Protein AF-A0A1V6K8A2-F1 (afdb_monomer_lite)

Radius of gyration: 26.39 Å; chains: 1; bounding box: 68×17×72 Å

Foldseek 3Di:
DPPLVVVLVVLQVLLVVLQVQLLVLLVVLQVVLVVVLVPDDDPVNVVSNVVSNVRSNVSNVRSNVVSVVSVVVSVVSVVVVVVVVVVVVVVVVVVVVVVVVVVVD

Secondary structure (DSSP, 8-state):
-HHHHHHHHHHHHHHHHHHHHHHHHHHHHHHHHHHTTTT--THHHHHHHHHHHHHHHHHHHHHHHHHHHHHHHHHHHHHHHHHHHHHHHHHHHHHHHHHHHHHH-

pLDDT: mean 86.89, std 9.4, range [51.38, 96.0]

Structure (mmCIF, N/CA/C/O backbone):
data_AF-A0A1V6K8A2-F1
#
_entry.id   AF-A0A1V6K8A2-F1
#
loop_
_atom_site.group_PDB
_atom_site.id
_atom_site.type_symbol
_atom_site.label_atom_id
_atom_site.label_alt_id
_atom_site.label_comp_id
_atom_site.label_asym_id
_atom_site.label_entity_id
_atom_site.label_seq_id
_atom_site.pdbx_PDB_ins_code
_atom_site.Cartn_x
_atom_site.Cartn_y
_atom_site.Cartn_z
_atom_site.occupancy
_atom_site.B_iso_or_equiv
_atom_site.auth_seq_id
_atom_site.auth_comp_id
_atom_site.auth_asym_id
_atom_site.auth_atom_id
_atom_site.pdbx_PDB_model_num
ATOM 1 N N . MET A 1 1 ? 13.322 8.081 -23.073 1.00 52.50 1 MET A N 1
ATOM 2 C CA . MET A 1 1 ? 13.264 8.390 -21.628 1.00 52.50 1 MET A CA 1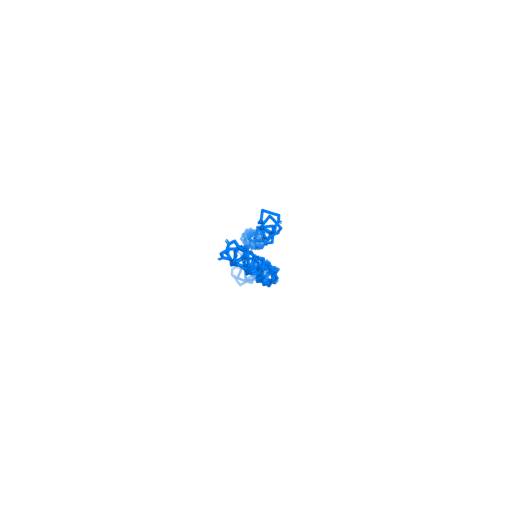
ATOM 3 C C . MET A 1 1 ? 11.847 8.769 -21.174 1.00 52.50 1 MET A C 1
ATOM 5 O O . MET A 1 1 ? 11.183 7.933 -20.583 1.00 52.50 1 MET A O 1
ATOM 9 N N . TYR A 1 2 ? 11.317 9.944 -21.551 1.00 53.78 2 TYR A N 1
ATOM 10 C CA . TYR A 1 2 ? 10.135 10.565 -20.912 1.00 53.78 2 TYR A CA 1
ATOM 11 C C . TYR A 1 2 ? 8.819 9.752 -20.920 1.00 53.78 2 TYR A C 1
ATOM 13 O O . TYR A 1 2 ? 8.049 9.805 -19.965 1.00 53.78 2 TYR A O 1
ATOM 21 N N . LYS A 1 3 ? 8.539 8.967 -21.973 1.00 55.88 3 LYS A N 1
ATOM 22 C CA . LYS A 1 3 ? 7.273 8.209 -22.069 1.00 55.88 3 LYS A CA 1
ATOM 23 C C . LYS A 1 3 ? 7.225 6.9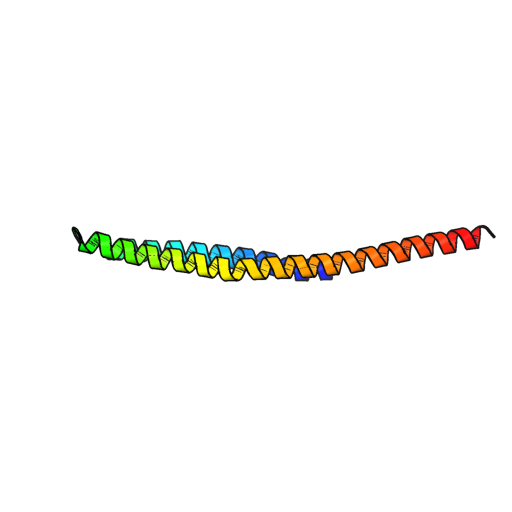52 -21.189 1.00 55.88 3 LYS A C 1
ATOM 25 O O . LYS A 1 3 ? 6.137 6.570 -20.771 1.00 55.88 3 LYS A O 1
ATOM 30 N N . LEU A 1 4 ? 8.370 6.322 -20.909 1.00 59.56 4 LEU A N 1
ATOM 31 C CA . LEU A 1 4 ? 8.425 5.134 -20.045 1.00 59.56 4 LEU A CA 1
ATOM 32 C C . LEU A 1 4 ? 8.267 5.536 -18.573 1.00 59.56 4 LEU A C 1
ATOM 34 O O . LEU A 1 4 ? 7.470 4.925 -17.865 1.00 59.56 4 LEU A O 1
ATOM 38 N N . ASP A 1 5 ? 8.920 6.625 -18.158 1.00 63.47 5 ASP A N 1
ATOM 39 C CA . ASP A 1 5 ? 8.775 7.179 -16.805 1.00 63.47 5 ASP A CA 1
ATOM 40 C C . ASP A 1 5 ? 7.351 7.652 -16.513 1.00 63.47 5 ASP A C 1
ATOM 42 O O . ASP A 1 5 ? 6.828 7.408 -15.428 1.00 63.47 5 ASP A O 1
ATOM 46 N N . SER A 1 6 ? 6.682 8.269 -17.493 1.00 64.44 6 SER A N 1
ATOM 47 C CA . SER A 1 6 ? 5.313 8.756 -17.308 1.00 64.44 6 SER A CA 1
ATOM 48 C C . SER A 1 6 ? 4.317 7.620 -17.037 1.00 64.44 6 SER A C 1
ATOM 50 O O . SER A 1 6 ? 3.453 7.764 -16.176 1.00 64.44 6 SER A O 1
ATOM 52 N N . GLY A 1 7 ? 4.458 6.463 -17.698 1.00 72.12 7 GLY A N 1
ATOM 53 C CA . GLY A 1 7 ? 3.609 5.293 -17.439 1.00 72.12 7 GLY A CA 1
ATOM 54 C C . GLY A 1 7 ? 3.877 4.650 -16.075 1.00 72.12 7 GLY A C 1
ATOM 55 O O . GLY A 1 7 ? 2.941 4.311 -15.356 1.00 72.12 7 GLY A O 1
ATOM 56 N N . LEU A 1 8 ? 5.151 4.530 -15.689 1.00 78.00 8 LEU A N 1
ATOM 57 C CA . LEU A 1 8 ? 5.584 3.981 -14.396 1.00 78.00 8 LEU A CA 1
ATOM 58 C C . LEU A 1 8 ? 5.211 4.880 -13.203 1.00 78.00 8 LEU A C 1
ATOM 60 O O . LEU A 1 8 ? 4.965 4.371 -12.107 1.00 78.00 8 LEU A O 1
ATOM 64 N N . PHE A 1 9 ? 5.114 6.193 -13.418 1.00 81.69 9 PHE A N 1
ATOM 65 C CA . PHE A 1 9 ? 4.653 7.166 -12.426 1.00 81.69 9 PHE A CA 1
ATOM 66 C C . PHE A 1 9 ? 3.190 6.942 -12.008 1.00 81.69 9 PHE A C 1
ATOM 68 O O . PHE A 1 9 ? 2.855 7.040 -10.825 1.00 81.69 9 PHE A O 1
ATOM 75 N N . TRP A 1 10 ? 2.314 6.570 -12.946 1.00 83.38 10 TRP A N 1
ATOM 76 C CA . TRP A 1 10 ? 0.908 6.290 -12.635 1.00 83.38 10 TRP A CA 1
ATOM 77 C C . TRP A 1 10 ? 0.730 5.079 -11.715 1.00 83.38 10 TRP A C 1
ATOM 79 O O . TRP A 1 10 ? -0.115 5.106 -10.827 1.00 83.38 10 TRP A O 1
ATOM 89 N N . PHE A 1 11 ? 1.558 4.041 -11.854 1.00 86.12 11 PHE A N 1
ATOM 90 C CA . PHE A 1 11 ? 1.517 2.902 -10.929 1.00 86.12 11 PHE A CA 1
ATOM 91 C C . PHE A 1 11 ? 1.907 3.299 -9.503 1.00 86.12 11 PHE A C 1
ATOM 93 O O . PHE A 1 11 ? 1.323 2.798 -8.546 1.00 86.12 11 PHE A O 1
ATOM 100 N N . ASP A 1 12 ? 2.868 4.212 -9.357 1.00 86.75 12 ASP A N 1
ATOM 101 C CA . ASP A 1 12 ? 3.322 4.683 -8.048 1.00 86.75 12 ASP A CA 1
ATOM 102 C C . ASP A 1 12 ? 2.258 5.513 -7.336 1.00 86.75 12 ASP A C 1
ATOM 104 O O . ASP A 1 12 ? 1.924 5.278 -6.176 1.00 86.75 12 ASP A O 1
ATOM 108 N N . THR A 1 13 ? 1.688 6.466 -8.071 1.00 90.25 13 THR A N 1
ATOM 109 C CA . THR A 1 13 ? 0.633 7.338 -7.557 1.00 90.25 13 THR A CA 1
ATOM 110 C C . THR A 1 13 ? -0.610 6.535 -7.193 1.00 90.25 13 THR A C 1
ATOM 112 O O . THR A 1 13 ? -1.150 6.722 -6.107 1.00 90.25 13 THR A O 1
ATOM 115 N N . LEU A 1 14 ? -1.025 5.576 -8.027 1.00 90.56 14 LEU A N 1
ATOM 116 C CA . LEU A 1 14 ? -2.162 4.706 -7.723 1.00 90.56 14 LEU A CA 1
ATOM 117 C C . LEU A 1 14 ? -1.915 3.815 -6.497 1.00 90.56 14 LEU A C 1
ATOM 119 O O . LEU A 1 14 ? -2.827 3.646 -5.690 1.00 90.56 14 LEU A O 1
ATOM 123 N N . ALA A 1 15 ? -0.701 3.285 -6.310 1.00 91.62 15 ALA A N 1
ATOM 124 C CA . ALA A 1 15 ? -0.368 2.473 -5.136 1.00 91.62 15 ALA A CA 1
ATOM 125 C C . ALA A 1 15 ? -0.437 3.297 -3.837 1.00 91.62 15 ALA A C 1
ATOM 127 O O . ALA A 1 15 ? -0.980 2.845 -2.823 1.00 91.62 15 ALA A O 1
ATOM 128 N N . GLN A 1 16 ? 0.067 4.534 -3.879 1.00 93.88 16 GLN A N 1
ATOM 129 C CA . GLN A 1 16 ? -0.003 5.465 -2.753 1.00 93.88 16 GLN A CA 1
ATOM 130 C C . GLN A 1 16 ? -1.447 5.876 -2.456 1.00 93.88 16 GLN A C 1
ATOM 132 O O . GLN A 1 16 ? -1.888 5.785 -1.311 1.00 93.88 16 GLN A O 1
ATOM 137 N N . VAL A 1 17 ? -2.218 6.239 -3.484 1.00 94.62 17 VAL A N 1
ATOM 138 C CA . VAL A 1 17 ? -3.636 6.596 -3.343 1.00 94.62 17 VAL A CA 1
ATOM 139 C C . VAL A 1 17 ? -4.440 5.431 -2.764 1.00 94.62 17 VAL A C 1
ATOM 141 O O . VAL A 1 17 ? -5.221 5.645 -1.841 1.00 94.62 17 VAL A O 1
ATOM 144 N N . ALA A 1 18 ? -4.221 4.196 -3.225 1.00 93.44 18 ALA A N 1
ATOM 145 C CA . ALA A 1 18 ? -4.878 3.009 -2.672 1.00 93.44 18 ALA A CA 1
ATOM 146 C C . ALA A 1 18 ? -4.579 2.817 -1.174 1.00 93.44 18 ALA A C 1
ATOM 148 O O . ALA A 1 18 ? -5.477 2.511 -0.386 1.00 93.44 18 ALA A O 1
ATOM 149 N N . THR A 1 19 ? -3.334 3.067 -0.760 1.00 94.69 19 THR A N 1
ATOM 150 C CA . THR A 1 19 ? -2.936 3.021 0.655 1.00 94.69 19 THR A CA 1
ATOM 151 C C . THR A 1 19 ? -3.644 4.107 1.465 1.00 94.69 19 THR A C 1
ATOM 153 O O . THR A 1 19 ? -4.211 3.825 2.521 1.00 94.69 19 THR A O 1
ATOM 156 N N . TYR A 1 20 ? -3.677 5.341 0.958 1.00 96.00 20 TYR A N 1
ATOM 157 C CA . TYR A 1 20 ? -4.355 6.456 1.621 1.00 96.00 20 TYR A CA 1
ATOM 158 C C . TYR A 1 20 ? -5.867 6.249 1.721 1.00 96.00 20 TYR A C 1
ATOM 160 O O . TYR A 1 20 ? -6.452 6.556 2.757 1.00 96.00 20 TYR A O 1
ATOM 168 N N . LEU A 1 21 ? -6.496 5.656 0.704 1.00 94.25 21 LEU A N 1
ATOM 169 C CA . LEU A 1 21 ? -7.905 5.263 0.756 1.00 94.25 21 LEU A CA 1
ATOM 170 C C . LEU A 1 21 ? -8.159 4.196 1.831 1.00 94.25 21 LEU A C 1
ATOM 172 O O . LEU A 1 21 ? -9.145 4.289 2.562 1.00 94.25 21 LEU A O 1
ATOM 176 N N . GLY A 1 22 ? -7.256 3.222 1.983 1.00 93.69 22 GLY A N 1
ATOM 177 C CA . GLY A 1 22 ? -7.335 2.213 3.042 1.00 93.69 22 GLY A CA 1
ATOM 178 C C . GLY A 1 22 ? -7.264 2.808 4.452 1.00 93.69 22 GLY A C 1
ATOM 179 O O . GLY A 1 22 ? -8.030 2.392 5.323 1.00 93.69 22 GLY A O 1
ATOM 180 N N . LEU A 1 23 ? -6.386 3.799 4.657 1.00 95.31 23 LEU A N 1
ATOM 181 C CA . LEU A 1 23 ? -6.263 4.555 5.911 1.00 95.31 23 LEU A CA 1
ATOM 182 C C . LEU A 1 23 ? -7.488 5.440 6.180 1.00 95.31 23 LEU A C 1
ATOM 184 O O . LEU A 1 23 ? -7.971 5.517 7.310 1.00 95.31 23 LEU A O 1
ATOM 188 N N . LEU A 1 24 ? -8.023 6.087 5.142 1.00 95.06 24 LEU A N 1
ATOM 189 C CA . LEU A 1 24 ? -9.241 6.890 5.245 1.00 95.06 24 LEU A CA 1
ATOM 190 C C . LEU A 1 24 ? -10.441 6.025 5.655 1.00 95.06 24 LEU A C 1
ATOM 192 O O . LEU A 1 24 ? -11.235 6.439 6.501 1.00 95.06 24 LEU A O 1
ATOM 196 N N . GLY A 1 25 ? -10.536 4.802 5.125 1.00 93.00 25 GLY A N 1
ATOM 197 C CA . GLY A 1 25 ? -11.540 3.821 5.538 1.00 93.00 25 GLY A CA 1
ATOM 198 C C . GLY A 1 25 ? -11.462 3.479 7.029 1.00 93.00 25 GLY A C 1
ATOM 199 O O . GLY A 1 25 ? -12.497 3.376 7.688 1.00 93.00 25 GLY A O 1
ATOM 200 N N . THR A 1 26 ? -10.254 3.397 7.594 1.00 95.50 26 THR A N 1
ATOM 201 C CA . THR A 1 26 ? -10.045 3.146 9.028 1.00 95.50 26 THR A CA 1
ATOM 202 C C . THR A 1 26 ? -10.599 4.286 9.869 1.00 95.50 26 THR A C 1
ATOM 204 O O . THR A 1 26 ? -11.269 4.046 10.870 1.00 95.50 26 THR A O 1
ATOM 207 N N . ILE A 1 27 ? -10.355 5.531 9.446 1.00 94.94 27 ILE A N 1
ATOM 208 C CA . ILE A 1 27 ? -10.854 6.731 10.129 1.00 94.94 27 ILE A CA 1
ATOM 209 C C . ILE A 1 27 ? -12.385 6.728 10.133 1.00 94.94 27 ILE A C 1
ATOM 211 O O . ILE A 1 27 ? -12.999 6.910 11.183 1.00 94.94 27 ILE A O 1
ATOM 215 N N . TRP A 1 28 ? -13.006 6.448 8.986 1.00 92.38 28 TRP A N 1
ATOM 216 C CA . TRP A 1 28 ? -14.463 6.345 8.874 1.00 92.38 28 TRP A CA 1
ATOM 217 C C . TRP A 1 28 ? -15.047 5.210 9.723 1.00 92.38 28 TRP A C 1
ATOM 219 O O . TRP A 1 28 ? -16.050 5.406 10.411 1.00 92.38 28 TRP A O 1
ATOM 229 N N . GLY A 1 29 ? -14.414 4.035 9.720 1.00 91.81 29 GLY A N 1
ATOM 230 C CA . GLY A 1 29 ? -14.845 2.890 10.522 1.00 91.81 29 GLY A CA 1
ATOM 231 C C . GLY A 1 29 ? -14.765 3.160 12.024 1.00 91.81 29 GLY A C 1
ATOM 232 O O . GLY A 1 29 ? -15.701 2.842 12.757 1.00 91.81 29 GLY A O 1
ATOM 233 N N . LEU A 1 30 ? -13.686 3.802 12.479 1.00 93.69 30 LEU A N 1
ATOM 234 C CA . LEU A 1 30 ? -13.526 4.195 13.879 1.00 93.69 30 LEU A CA 1
ATOM 235 C C . LEU A 1 30 ? -14.526 5.284 14.281 1.00 93.69 30 LEU A C 1
ATOM 237 O O . LEU A 1 30 ? -15.123 5.177 15.348 1.00 93.69 30 LEU A O 1
ATOM 241 N N . LEU A 1 31 ? -14.779 6.282 13.429 1.00 92.06 31 LEU A N 1
ATOM 242 C CA . LEU A 1 31 ? -15.806 7.301 13.684 1.00 92.06 31 LEU A CA 1
ATOM 243 C C . LEU A 1 31 ? -17.188 6.672 13.899 1.00 92.06 31 LEU A C 1
ATOM 245 O O . LEU A 1 31 ? -17.862 6.986 14.880 1.00 92.06 31 LEU A O 1
ATOM 249 N N . GLY A 1 32 ? -17.586 5.741 13.026 1.00 89.06 32 GLY A N 1
ATOM 250 C CA . GLY A 1 32 ? -18.839 5.000 13.177 1.00 89.06 32 GLY A CA 1
ATOM 251 C C . GLY A 1 32 ? -18.867 4.127 14.436 1.00 89.06 32 GLY A C 1
ATOM 252 O O . GLY A 1 32 ? -19.887 4.072 15.123 1.00 89.06 32 GLY A O 1
ATOM 253 N N . ALA A 1 33 ? -17.740 3.492 14.774 1.00 90.06 33 ALA A N 1
ATOM 254 C CA . ALA A 1 33 ? -17.606 2.690 15.986 1.00 90.06 33 ALA A CA 1
ATOM 255 C C . ALA A 1 33 ? -17.837 3.528 17.248 1.00 90.06 33 ALA A C 1
ATOM 257 O O . ALA A 1 33 ? -18.620 3.122 18.098 1.00 90.06 33 ALA A O 1
ATOM 258 N N . PHE A 1 34 ? -17.210 4.705 17.348 1.00 88.75 34 PHE A N 1
ATOM 259 C CA . PHE A 1 34 ? -17.367 5.602 18.494 1.00 88.75 34 PHE A CA 1
ATOM 260 C C . PHE A 1 34 ? -18.760 6.233 18.570 1.00 88.75 34 PHE A C 1
ATOM 262 O O . PHE A 1 34 ? -19.305 6.353 19.666 1.00 88.75 34 PHE A O 1
ATOM 269 N N . ALA A 1 35 ? -19.371 6.577 17.431 1.00 87.44 35 ALA A N 1
ATOM 270 C CA . ALA A 1 35 ? -20.741 7.091 17.395 1.00 87.44 35 ALA A CA 1
ATOM 271 C C . ALA A 1 35 ? -21.761 6.069 17.932 1.00 87.44 35 ALA A C 1
ATOM 273 O O . ALA A 1 35 ? -22.687 6.440 18.651 1.00 87.44 35 ALA A O 1
ATOM 274 N N . GLY A 1 36 ? -21.561 4.778 17.645 1.00 81.69 36 GLY A N 1
ATOM 275 C CA . GLY A 1 36 ? -22.417 3.689 18.128 1.00 81.69 36 GLY A CA 1
ATOM 276 C C . GLY A 1 36 ? -22.302 3.387 19.626 1.00 81.69 36 GLY A C 1
ATOM 277 O O . GLY A 1 36 ? -23.109 2.625 20.150 1.00 81.69 36 GLY A O 1
ATOM 278 N N . LEU A 1 37 ? -21.327 3.974 20.331 1.00 85.38 37 LEU A N 1
ATOM 279 C CA . LEU A 1 37 ? -21.184 3.814 21.783 1.00 85.38 37 LEU A CA 1
ATOM 280 C C . LEU A 1 37 ? -22.083 4.763 22.577 1.00 85.38 37 LEU A C 1
ATOM 282 O O . LEU A 1 37 ? -22.240 4.571 23.783 1.00 85.38 37 LEU A O 1
ATOM 286 N N . ALA A 1 38 ? -22.659 5.785 21.936 1.00 79.25 38 ALA A N 1
ATOM 287 C CA . ALA A 1 38 ? -23.526 6.746 22.602 1.00 79.25 38 ALA A CA 1
ATOM 288 C C . ALA A 1 38 ? -24.778 6.037 23.155 1.00 79.25 38 ALA A C 1
ATOM 290 O O . ALA A 1 38 ? -25.686 5.678 22.410 1.00 79.25 38 ALA A O 1
ATOM 291 N N . GLY A 1 39 ? -24.811 5.819 24.473 1.00 75.81 39 GLY A N 1
ATOM 292 C CA . GLY A 1 39 ? -25.935 5.196 25.184 1.00 75.81 39 GLY A CA 1
ATOM 293 C C . GLY A 1 39 ? -25.752 3.722 25.567 1.00 75.81 39 GLY A C 1
ATOM 294 O O . GLY A 1 39 ? -26.622 3.176 26.241 1.00 75.81 39 GLY A O 1
ATOM 295 N N . LEU A 1 40 ? -24.636 3.079 25.202 1.00 81.31 40 LEU A N 1
ATOM 296 C CA . LEU A 1 40 ? -24.299 1.720 25.649 1.00 81.31 40 LEU A CA 1
ATOM 297 C C . LEU A 1 40 ? -23.374 1.765 26.872 1.00 81.31 40 LEU A C 1
ATOM 299 O O . LEU A 1 40 ? -22.471 2.595 26.935 1.00 81.31 40 LEU A O 1
ATOM 303 N N . THR A 1 41 ? -23.560 0.845 27.823 1.00 83.44 41 THR A N 1
ATOM 304 C CA . THR A 1 41 ? -22.708 0.724 29.018 1.00 83.44 41 THR A CA 1
ATOM 305 C C . THR A 1 41 ? -22.286 -0.726 29.267 1.00 83.44 41 THR A C 1
ATOM 307 O O . THR A 1 41 ? -22.962 -1.680 28.872 1.00 83.44 41 THR A O 1
ATOM 310 N N . GLY A 1 42 ? -21.130 -0.906 29.910 1.00 84.31 42 GLY A N 1
ATOM 311 C CA . GLY A 1 42 ? -20.623 -2.222 30.306 1.00 84.31 42 GLY A CA 1
ATOM 312 C C . GLY A 1 42 ? -20.222 -3.111 29.122 1.00 84.31 42 GLY A C 1
ATOM 313 O O . GLY A 1 42 ? -19.614 -2.652 28.156 1.00 84.31 42 GLY A O 1
ATOM 314 N N . ALA A 1 43 ? -20.553 -4.404 29.193 1.00 86.81 43 ALA A N 1
ATOM 315 C CA . ALA A 1 43 ? -20.106 -5.405 28.218 1.00 86.81 43 ALA A CA 1
ATOM 316 C C . ALA A 1 43 ? -20.567 -5.114 26.775 1.00 86.81 43 ALA A C 1
ATOM 318 O O . ALA A 1 43 ? -19.810 -5.334 25.832 1.00 86.81 43 ALA A O 1
ATOM 319 N N . ALA A 1 44 ? -21.770 -4.555 26.597 1.00 83.38 44 ALA A N 1
ATOM 320 C CA . ALA A 1 44 ? -22.309 -4.225 25.276 1.00 83.38 44 ALA A CA 1
ATOM 321 C C . ALA A 1 44 ? -21.494 -3.131 24.561 1.00 83.38 44 ALA A C 1
ATOM 323 O O . ALA A 1 44 ? -21.269 -3.212 23.354 1.00 83.38 44 ALA A O 1
ATOM 324 N N . GLN A 1 45 ? -20.995 -2.142 25.312 1.00 87.75 45 GLN A N 1
ATOM 325 C CA . GLN A 1 45 ? -20.131 -1.081 24.788 1.00 87.75 45 GLN A CA 1
ATOM 326 C C . GLN A 1 45 ? -18.792 -1.650 24.296 1.00 87.75 45 GLN A C 1
ATOM 328 O O . GLN A 1 45 ? -18.307 -1.289 23.223 1.00 87.75 45 GLN A O 1
ATOM 333 N N . GLN A 1 46 ? -18.209 -2.581 25.055 1.00 88.12 46 GLN A N 1
ATOM 334 C CA . GLN A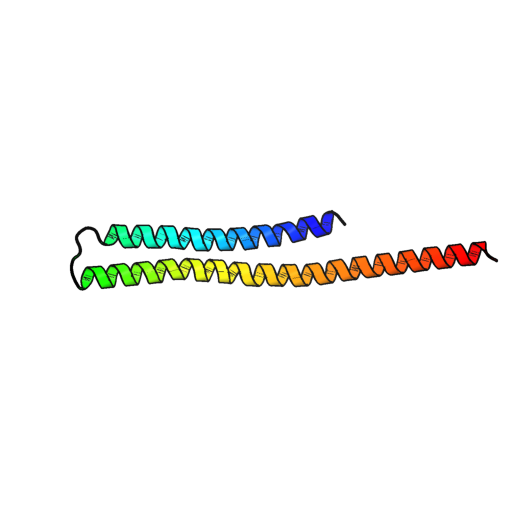 1 46 ? -16.941 -3.212 24.699 1.00 88.12 46 GLN A CA 1
ATOM 335 C C . GLN A 1 46 ? -17.060 -4.093 23.449 1.00 88.12 46 GLN A C 1
ATOM 337 O O . GLN A 1 46 ? -16.188 -4.040 22.577 1.00 88.12 46 GLN A O 1
ATOM 342 N N . THR A 1 47 ? -18.144 -4.865 23.319 1.00 89.88 47 THR A N 1
ATOM 343 C CA . THR A 1 47 ? -18.410 -5.661 22.113 1.00 89.88 47 THR A CA 1
ATOM 344 C C . THR A 1 47 ? -18.596 -4.768 20.885 1.00 89.88 47 THR A C 1
ATOM 346 O O . THR A 1 47 ? -17.936 -4.995 19.871 1.00 89.88 47 THR A O 1
ATOM 349 N N . ALA A 1 48 ? -19.409 -3.710 20.989 1.00 88.94 48 ALA A N 1
ATOM 350 C CA . ALA A 1 48 ? -19.655 -2.783 19.882 1.00 88.94 48 ALA A CA 1
ATOM 351 C C . ALA A 1 48 ? -18.370 -2.086 19.399 1.00 88.94 48 ALA A C 1
ATOM 353 O O . ALA A 1 48 ? -18.105 -2.029 18.195 1.00 88.94 48 ALA A O 1
ATOM 354 N N . LEU A 1 49 ? -17.531 -1.619 20.331 1.00 90.62 49 LEU A N 1
ATOM 355 C CA . LEU A 1 49 ? -16.237 -1.017 20.003 1.00 90.62 49 LEU A CA 1
ATOM 356 C C . LEU A 1 49 ? -15.316 -2.021 19.299 1.00 90.62 49 LEU A C 1
ATOM 358 O O . LEU A 1 49 ? -14.709 -1.701 18.276 1.00 90.62 49 LEU A O 1
ATOM 362 N N . THR A 1 50 ? -15.229 -3.244 19.826 1.00 91.44 50 THR A N 1
ATOM 363 C CA . THR A 1 50 ? -14.366 -4.295 19.272 1.00 91.44 50 THR A CA 1
ATOM 364 C C . THR A 1 50 ? -14.759 -4.640 17.836 1.00 91.44 50 THR A C 1
ATOM 366 O O . THR A 1 50 ? -13.893 -4.768 16.969 1.00 91.44 50 THR A O 1
ATOM 369 N N . ASP A 1 51 ? -16.056 -4.744 17.551 1.00 90.62 51 ASP A N 1
ATOM 370 C CA . ASP A 1 51 ? -16.543 -5.040 16.203 1.00 90.62 51 ASP A CA 1
ATOM 371 C C . ASP A 1 51 ? -16.329 -3.874 15.230 1.00 90.62 51 ASP A C 1
ATOM 373 O O . ASP A 1 51 ? -15.988 -4.093 14.064 1.00 90.62 51 ASP A O 1
ATOM 377 N N . GLY A 1 52 ? -16.451 -2.634 15.706 1.00 91.00 52 GLY A N 1
ATOM 378 C CA . GLY A 1 52 ? -16.118 -1.443 14.928 1.00 91.00 52 GLY A CA 1
ATOM 379 C C . GLY A 1 52 ? -14.634 -1.371 14.551 1.00 91.00 52 GLY A C 1
ATOM 380 O O . GLY A 1 52 ? -14.301 -1.148 13.386 1.00 91.00 52 GLY A O 1
ATOM 381 N N . ILE A 1 53 ? -13.737 -1.653 15.502 1.00 93.00 53 ILE A N 1
ATOM 382 C CA . ILE A 1 53 ? -12.286 -1.693 15.263 1.00 93.00 53 ILE A CA 1
ATOM 383 C C . ILE A 1 53 ? -11.927 -2.790 14.257 1.00 93.00 53 ILE A C 1
ATOM 385 O O . ILE A 1 53 ? -11.158 -2.541 13.328 1.00 93.00 53 ILE A O 1
ATOM 389 N N . LYS A 1 54 ? -12.509 -3.991 14.389 1.00 93.44 54 LYS A N 1
ATOM 390 C CA . LYS A 1 54 ? -12.292 -5.089 13.431 1.00 93.44 54 LYS A CA 1
ATOM 391 C C . LYS A 1 54 ? -12.634 -4.668 12.002 1.00 93.44 54 LYS A C 1
ATOM 393 O O . LYS A 1 54 ? -11.849 -4.917 11.088 1.00 93.44 54 LYS A O 1
ATOM 398 N N . LYS A 1 55 ? -13.780 -4.005 11.807 1.00 91.81 55 LYS A N 1
ATOM 399 C CA . LYS A 1 55 ? -14.193 -3.497 10.488 1.00 91.81 55 LYS A CA 1
ATOM 400 C C . LYS A 1 55 ? -13.240 -2.419 9.972 1.00 91.81 55 LYS A C 1
ATOM 402 O O . LYS A 1 55 ? -12.856 -2.474 8.808 1.00 91.81 55 LYS A O 1
ATOM 407 N N . ALA A 1 56 ? -12.822 -1.490 10.832 1.00 94.31 56 ALA A N 1
ATOM 408 C CA . ALA A 1 56 ? -11.898 -0.418 10.471 1.00 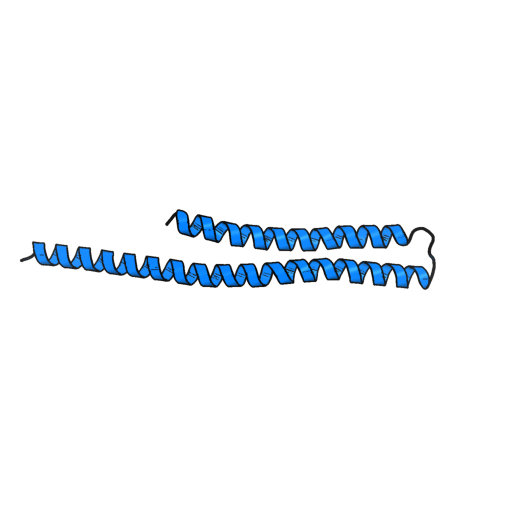94.31 56 ALA A CA 1
ATOM 409 C C . ALA A 1 56 ? -10.526 -0.952 10.025 1.00 94.31 56 ALA A C 1
ATOM 411 O O . ALA A 1 56 ? -10.011 -0.559 8.985 1.00 94.31 56 ALA A O 1
ATOM 412 N N . ILE A 1 57 ? -9.939 -1.899 10.762 1.00 94.00 57 ILE A N 1
ATOM 413 C CA . ILE A 1 57 ? -8.647 -2.499 10.387 1.00 94.00 57 ILE A CA 1
ATOM 414 C C . ILE A 1 57 ? -8.772 -3.285 9.070 1.00 94.00 57 ILE A C 1
ATOM 416 O O . ILE A 1 57 ? -7.855 -3.273 8.244 1.00 94.00 57 ILE A O 1
ATOM 420 N N . GLY A 1 58 ? -9.927 -3.915 8.833 1.00 93.81 58 GLY A N 1
ATOM 421 C CA . GLY A 1 58 ? -10.219 -4.620 7.587 1.00 93.81 58 GLY A CA 1
ATOM 422 C C . GLY A 1 58 ? -10.077 -3.743 6.338 1.00 93.81 58 GLY A C 1
ATOM 423 O O . GLY A 1 58 ? -9.524 -4.199 5.339 1.00 93.81 58 GLY A O 1
ATOM 424 N N . THR A 1 59 ? -10.487 -2.471 6.383 1.00 93.06 59 THR A N 1
ATOM 425 C CA . THR A 1 59 ? -10.365 -1.575 5.217 1.00 93.06 59 THR A CA 1
ATOM 426 C C . THR A 1 59 ? -8.911 -1.231 4.897 1.00 93.06 59 THR A C 1
ATOM 428 O O . THR A 1 59 ? -8.548 -1.134 3.725 1.00 93.06 59 THR A O 1
ATOM 431 N N . THR A 1 60 ? -8.050 -1.112 5.915 1.00 95.19 60 THR A N 1
ATOM 432 C CA . THR A 1 60 ? -6.602 -0.930 5.710 1.00 95.19 60 THR A CA 1
ATOM 433 C C . THR A 1 60 ? -5.975 -2.156 5.063 1.00 95.19 60 THR A C 1
ATOM 435 O O . THR A 1 60 ? -5.188 -2.016 4.128 1.00 95.19 60 THR A O 1
ATOM 438 N N . ALA A 1 61 ? -6.346 -3.355 5.523 1.00 94.38 61 ALA A N 1
ATOM 439 C CA . ALA A 1 61 ? -5.852 -4.600 4.945 1.00 94.38 61 ALA A CA 1
ATOM 440 C C . ALA A 1 61 ? -6.200 -4.699 3.452 1.00 94.38 61 ALA A C 1
ATOM 442 O O . ALA A 1 61 ? -5.339 -5.053 2.651 1.00 94.38 61 ALA A O 1
ATOM 443 N N . LEU A 1 62 ? -7.418 -4.307 3.061 1.00 93.56 62 LEU A N 1
ATOM 444 C CA . LEU A 1 62 ? -7.820 -4.249 1.652 1.00 93.56 62 LEU A CA 1
ATOM 445 C C . LEU A 1 62 ? -7.007 -3.213 0.855 1.00 93.56 62 LEU A C 1
ATOM 447 O O . LEU A 1 62 ? -6.534 -3.523 -0.238 1.00 93.56 62 LEU A O 1
ATOM 451 N N . GLY A 1 63 ? -6.785 -2.015 1.407 1.00 92.00 63 GLY A N 1
ATOM 452 C CA . GLY A 1 63 ? -5.943 -0.989 0.779 1.00 92.00 63 GLY A CA 1
ATOM 453 C C . GLY A 1 63 ? -4.522 -1.492 0.507 1.00 92.00 63 GLY A C 1
ATOM 454 O O . GLY A 1 63 ? -4.038 -1.422 -0.623 1.00 92.00 63 GLY A O 1
ATOM 455 N N . LEU A 1 64 ? -3.886 -2.107 1.505 1.00 94.81 64 LEU A N 1
ATOM 456 C CA . LEU A 1 64 ? -2.549 -2.692 1.363 1.00 94.81 64 LEU A CA 1
ATOM 457 C C . LEU A 1 64 ? -2.525 -3.884 0.400 1.00 94.81 64 LEU A C 1
ATOM 459 O O . LEU A 1 64 ? -1.607 -3.995 -0.412 1.00 94.81 64 LEU A O 1
ATOM 463 N N . MET A 1 65 ? -3.549 -4.740 0.430 1.00 95.25 65 MET A N 1
ATOM 464 C CA . MET A 1 65 ? -3.672 -5.884 -0.477 1.00 95.25 65 MET A CA 1
ATOM 465 C C . MET A 1 65 ? -3.712 -5.460 -1.950 1.00 95.25 65 MET A C 1
ATOM 467 O O . MET A 1 65 ? -3.259 -6.212 -2.808 1.00 95.25 65 MET A O 1
ATOM 471 N N . THR A 1 66 ? -4.197 -4.251 -2.249 1.00 92.62 66 THR A N 1
ATOM 472 C CA . THR A 1 66 ? -4.159 -3.683 -3.608 1.00 92.62 66 THR A CA 1
ATOM 473 C C . THR A 1 66 ? -2.860 -2.926 -3.916 1.00 92.62 66 THR A C 1
ATOM 475 O O . THR A 1 66 ? -2.351 -3.024 -5.032 1.00 92.62 66 THR A O 1
ATOM 478 N N . ALA A 1 67 ? -2.270 -2.222 -2.945 1.00 93.56 67 ALA A N 1
ATOM 479 C CA . ALA A 1 67 ? -1.058 -1.418 -3.142 1.00 93.56 67 ALA A CA 1
ATOM 480 C C . ALA A 1 67 ? 0.226 -2.256 -3.324 1.00 93.56 67 ALA A C 1
ATOM 482 O O . ALA A 1 67 ? 1.095 -1.908 -4.132 1.00 93.56 67 ALA A O 1
ATOM 483 N N . ILE A 1 68 ? 0.341 -3.380 -2.608 1.00 93.06 68 ILE A N 1
ATOM 484 C CA . ILE A 1 68 ? 1.488 -4.300 -2.686 1.00 93.06 68 ILE A CA 1
ATOM 485 C C . ILE A 1 68 ? 1.688 -4.859 -4.108 1.00 93.06 68 ILE A C 1
ATOM 487 O O . ILE A 1 68 ? 2.775 -4.670 -4.664 1.00 93.06 68 ILE A O 1
ATOM 491 N N . PRO A 1 69 ? 0.690 -5.507 -4.747 1.00 91.88 69 PRO A N 1
ATOM 492 C CA . PRO A 1 69 ? 0.871 -6.050 -6.091 1.00 91.88 69 PRO A CA 1
ATOM 493 C C . PRO A 1 69 ? 1.147 -4.953 -7.122 1.00 91.88 69 PRO A C 1
ATOM 495 O O . PRO A 1 69 ? 1.959 -5.159 -8.022 1.00 91.88 69 PRO A O 1
ATOM 498 N N . LEU A 1 70 ? 0.549 -3.767 -6.965 1.00 91.25 70 LEU A N 1
ATOM 499 C CA . LEU A 1 70 ? 0.789 -2.631 -7.856 1.00 91.25 70 LEU A CA 1
ATOM 500 C C . LEU A 1 70 ? 2.261 -2.187 -7.833 1.00 91.25 70 LEU A C 1
ATOM 502 O O . LEU A 1 70 ? 2.877 -1.988 -8.883 1.00 91.25 70 LEU A O 1
ATOM 506 N N . THR A 1 71 ? 2.844 -2.113 -6.636 1.00 90.62 71 THR A N 1
ATOM 507 C CA . THR A 1 71 ? 4.257 -1.760 -6.443 1.00 90.62 71 THR A CA 1
ATOM 508 C C . THR A 1 71 ? 5.196 -2.828 -7.016 1.00 90.62 71 THR A C 1
ATOM 510 O O . THR A 1 71 ? 6.198 -2.496 -7.651 1.00 90.62 71 THR A O 1
ATOM 513 N N . LEU A 1 72 ? 4.860 -4.113 -6.861 1.00 91.38 72 LEU A N 1
ATOM 514 C CA . LEU A 1 72 ? 5.645 -5.218 -7.429 1.00 91.38 72 LEU A CA 1
ATOM 515 C C . LEU A 1 72 ? 5.642 -5.203 -8.963 1.00 91.38 72 LEU A C 1
ATOM 517 O O . LEU A 1 72 ? 6.697 -5.338 -9.589 1.00 91.38 72 LEU A O 1
ATOM 521 N N . ILE A 1 73 ? 4.471 -4.993 -9.572 1.00 89.88 73 ILE A N 1
ATOM 522 C CA . ILE A 1 73 ? 4.320 -4.894 -11.029 1.00 89.88 73 ILE A CA 1
ATOM 523 C C . ILE A 1 73 ? 5.156 -3.725 -11.563 1.00 89.88 73 ILE A C 1
ATOM 525 O O . ILE A 1 73 ? 5.928 -3.907 -12.505 1.00 89.88 73 ILE A O 1
ATOM 529 N N . LYS A 1 74 ? 5.088 -2.553 -10.918 1.00 88.69 74 LYS A N 1
ATOM 530 C CA . LYS A 1 74 ? 5.927 -1.393 -11.262 1.00 88.69 74 LYS A CA 1
ATOM 531 C C . LYS A 1 74 ? 7.415 -1.752 -11.253 1.00 88.69 74 LYS A C 1
ATOM 533 O O . LYS A 1 74 ? 8.109 -1.458 -12.224 1.00 88.69 74 LYS A O 1
ATOM 538 N N . GLY A 1 75 ? 7.898 -2.406 -10.193 1.00 87.56 75 GLY A N 1
ATOM 539 C CA . GLY A 1 75 ? 9.301 -2.816 -10.074 1.00 87.56 75 GLY A CA 1
ATOM 540 C C . GLY A 1 75 ? 9.762 -3.688 -11.244 1.00 87.56 75 GLY A C 1
ATOM 541 O O . GLY A 1 75 ? 10.795 -3.416 -11.854 1.00 87.56 75 GLY A O 1
ATOM 542 N N . TRP A 1 76 ? 8.953 -4.677 -11.630 1.00 87.88 76 TRP A N 1
ATOM 543 C CA . TRP A 1 76 ? 9.264 -5.555 -12.760 1.00 87.88 76 TRP A CA 1
ATOM 544 C C . TRP A 1 76 ? 9.282 -4.820 -14.109 1.00 87.88 76 TRP A C 1
ATOM 546 O O . TRP A 1 76 ? 10.196 -5.027 -14.916 1.00 87.88 76 TRP A O 1
ATOM 556 N N . LEU A 1 77 ? 8.306 -3.937 -14.358 1.00 86.38 77 LEU A N 1
ATOM 557 C CA . LEU A 1 77 ? 8.276 -3.120 -15.577 1.00 86.38 77 LEU A CA 1
ATOM 558 C C . LEU A 1 77 ? 9.490 -2.184 -15.647 1.00 86.38 77 LEU A C 1
ATOM 560 O O . LEU A 1 77 ? 10.087 -2.039 -16.715 1.00 86.38 77 LEU A O 1
ATOM 564 N N . LEU A 1 78 ? 9.886 -1.599 -14.515 1.00 87.44 78 LEU A N 1
ATOM 565 C CA . LEU A 1 78 ? 11.022 -0.685 -14.426 1.00 87.44 78 LEU A CA 1
ATOM 566 C C . LEU A 1 78 ? 12.343 -1.395 -14.749 1.00 87.44 78 LEU A C 1
ATOM 568 O O . LEU A 1 78 ? 13.137 -0.890 -15.539 1.00 87.44 78 LEU A O 1
ATOM 572 N N . THR A 1 79 ? 12.557 -2.608 -14.228 1.00 86.69 79 THR A N 1
ATOM 573 C CA . THR A 1 79 ? 13.737 -3.415 -14.576 1.00 86.69 79 THR A CA 1
ATOM 574 C C . THR A 1 79 ? 13.796 -3.719 -16.074 1.00 86.69 79 THR A C 1
ATOM 576 O O . THR A 1 79 ? 14.866 -3.636 -16.679 1.00 86.69 79 THR A O 1
ATOM 579 N N . ARG A 1 80 ? 12.657 -4.039 -16.706 1.00 86.19 80 ARG A N 1
ATOM 580 C CA . ARG A 1 80 ? 12.615 -4.269 -18.159 1.00 86.19 80 ARG A CA 1
ATOM 581 C C . ARG A 1 80 ? 12.898 -3.002 -18.960 1.00 86.19 80 ARG A C 1
ATOM 583 O O . ARG A 1 80 ? 13.659 -3.075 -19.922 1.00 86.19 80 ARG A O 1
ATOM 590 N N . ALA A 1 81 ? 12.338 -1.864 -18.556 1.00 86.12 81 ALA A N 1
ATOM 591 C CA . ALA A 1 81 ? 12.610 -0.577 -19.191 1.00 86.12 81 ALA A CA 1
ATOM 592 C C . ALA A 1 81 ? 14.106 -0.227 -19.122 1.00 86.12 81 ALA A C 1
ATOM 594 O O . ALA A 1 81 ? 14.714 0.067 -20.150 1.00 86.12 81 ALA A O 1
ATOM 595 N N . ASN A 1 82 ? 14.722 -0.371 -17.945 1.00 86.88 82 ASN A N 1
ATOM 596 C CA . ASN A 1 82 ? 16.152 -0.121 -17.752 1.00 86.88 82 ASN A CA 1
ATOM 597 C C . ASN A 1 82 ? 17.032 -1.054 -18.589 1.00 86.88 82 ASN A C 1
ATOM 599 O O . ASN A 1 82 ? 18.035 -0.613 -19.141 1.00 86.88 82 ASN A O 1
ATOM 603 N N . LYS A 1 83 ? 16.644 -2.325 -18.752 1.00 87.25 83 LYS A N 1
ATOM 604 C CA . LYS A 1 83 ? 17.384 -3.264 -19.608 1.00 87.25 83 LYS A CA 1
ATOM 605 C C . LYS A 1 83 ? 17.385 -2.831 -21.077 1.00 87.25 83 LYS A C 1
ATOM 607 O O . LYS A 1 83 ? 18.402 -2.953 -21.749 1.00 87.25 83 LYS A O 1
ATOM 612 N N . ILE A 1 84 ? 16.266 -2.303 -21.574 1.00 85.69 84 ILE A N 1
ATOM 613 C CA . ILE A 1 84 ? 16.179 -1.782 -22.946 1.00 85.69 84 ILE A CA 1
ATOM 614 C C . ILE A 1 84 ? 17.072 -0.548 -23.107 1.00 85.69 84 ILE A C 1
ATOM 616 O O . ILE A 1 84 ? 17.802 -0.457 -24.090 1.00 85.69 84 ILE A O 1
ATOM 620 N N . ILE A 1 85 ? 17.045 0.369 -22.136 1.00 86.25 85 ILE A N 1
ATOM 621 C CA . ILE A 1 85 ? 17.889 1.573 -22.144 1.00 86.25 85 ILE A CA 1
ATOM 622 C C . ILE A 1 85 ? 19.371 1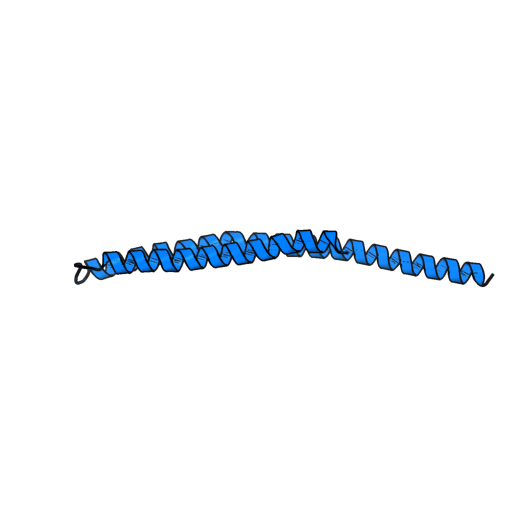.181 -22.137 1.00 86.25 85 ILE A C 1
ATOM 624 O O . ILE A 1 85 ? 20.119 1.626 -23.000 1.00 86.25 85 ILE A O 1
ATOM 628 N N . SER A 1 86 ? 19.765 0.259 -21.257 1.00 87.88 86 SER A N 1
ATOM 629 C CA . SER A 1 86 ? 21.140 -0.246 -21.185 1.00 87.88 86 SER A CA 1
ATOM 630 C C . SER A 1 86 ? 21.615 -0.856 -22.506 1.00 87.88 86 SER A C 1
ATOM 632 O O . SER A 1 86 ? 22.766 -0.659 -22.884 1.00 87.88 86 SER A O 1
ATOM 634 N N . ASN A 1 87 ? 20.748 -1.575 -23.226 1.00 88.12 87 ASN A N 1
ATOM 635 C CA . ASN A 1 87 ? 21.102 -2.119 -24.537 1.00 88.12 87 ASN A CA 1
ATOM 636 C C . ASN A 1 87 ? 21.330 -0.999 -25.565 1.00 88.12 87 ASN A C 1
ATOM 638 O O . ASN A 1 87 ? 22.258 -1.081 -26.364 1.00 88.12 87 ASN A O 1
ATOM 642 N N . ILE A 1 88 ? 20.495 0.047 -25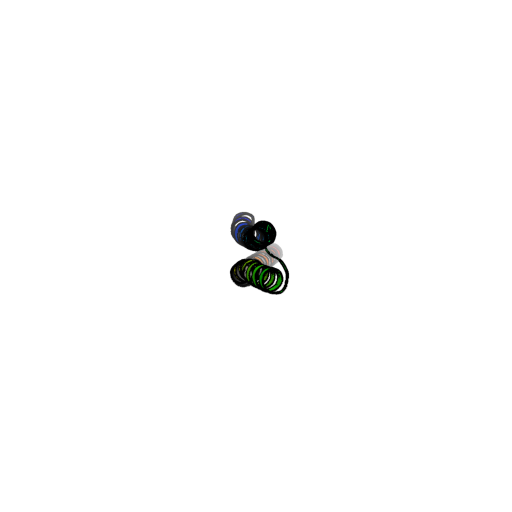.558 1.00 86.75 88 ILE A N 1
ATOM 643 C CA . ILE A 1 88 ? 20.633 1.200 -26.464 1.00 86.75 88 ILE A CA 1
ATOM 644 C C . ILE A 1 88 ? 21.941 1.952 -26.191 1.00 86.75 88 ILE A C 1
ATOM 646 O O . ILE A 1 88 ? 22.636 2.326 -27.140 1.00 86.75 88 ILE A O 1
ATOM 650 N N . ASP A 1 89 ? 22.301 2.133 -24.922 1.00 89.25 89 ASP A N 1
ATOM 651 C CA . ASP A 1 89 ? 23.570 2.757 -24.543 1.00 89.25 89 ASP A CA 1
ATOM 652 C C . ASP A 1 89 ? 24.760 1.915 -25.026 1.00 89.25 89 ASP A C 1
ATOM 654 O O . ASP A 1 89 ? 25.694 2.448 -25.626 1.00 89.25 89 ASP A O 1
ATOM 658 N N . GLU A 1 90 ? 24.695 0.588 -24.875 1.00 90.94 90 GLU A N 1
ATOM 659 C CA . GLU A 1 90 ? 25.733 -0.320 -25.375 1.00 90.94 90 GLU A CA 1
ATOM 660 C C . GLU A 1 90 ? 25.888 -0.245 -26.906 1.00 90.94 90 GLU A C 1
ATOM 662 O O . GLU A 1 90 ? 27.010 -0.178 -27.418 1.00 90.94 90 GLU A O 1
ATOM 667 N N . PHE A 1 91 ? 24.780 -0.208 -27.656 1.00 87.44 91 PHE A N 1
ATOM 668 C CA . PHE A 1 91 ? 24.813 -0.022 -29.112 1.00 87.44 91 PHE A CA 1
ATOM 669 C C . PHE A 1 91 ? 25.392 1.338 -29.513 1.00 87.44 91 PHE A C 1
ATOM 671 O O . PHE A 1 91 ? 26.153 1.413 -30.479 1.00 87.44 91 PHE A O 1
ATOM 678 N N . SER A 1 92 ? 25.075 2.396 -28.766 1.00 88.31 92 SER A N 1
ATOM 679 C CA . SER A 1 92 ? 25.586 3.746 -29.023 1.00 88.31 92 SER A CA 1
ATOM 680 C C . SER A 1 92 ? 27.102 3.811 -28.830 1.00 88.31 92 SER A C 1
ATOM 682 O O . SER A 1 92 ? 27.813 4.329 -29.689 1.00 88.31 92 SER A O 1
ATOM 684 N N . VAL A 1 93 ? 27.616 3.203 -27.756 1.00 90.88 93 VAL A N 1
ATOM 685 C CA . VAL A 1 93 ? 29.063 3.098 -27.502 1.00 90.88 93 VAL A CA 1
ATOM 686 C C . VAL A 1 93 ? 29.761 2.287 -28.596 1.00 90.88 93 VAL A C 1
ATOM 688 O O . VAL A 1 93 ? 30.815 2.695 -29.086 1.00 90.88 93 VAL A O 1
ATOM 691 N N . LYS A 1 94 ? 29.170 1.165 -29.028 1.00 88.69 94 LYS A N 1
ATOM 692 C CA . LYS A 1 94 ? 29.715 0.360 -30.133 1.00 88.69 94 LYS A CA 1
ATOM 693 C C . LYS A 1 94 ? 29.774 1.151 -31.438 1.00 88.69 94 LYS A C 1
ATOM 695 O O . LYS A 1 94 ? 30.819 1.142 -32.077 1.00 88.69 94 LYS A O 1
ATOM 700 N N . LEU A 1 95 ? 28.709 1.872 -31.800 1.00 87.81 95 LEU A N 1
ATOM 701 C CA . LEU A 1 95 ? 28.688 2.713 -33.002 1.00 87.81 95 LEU A CA 1
ATOM 702 C C . LEU A 1 95 ? 29.776 3.788 -32.975 1.00 87.81 95 LEU A C 1
ATOM 704 O O . LEU A 1 95 ? 30.485 3.951 -33.965 1.00 87.81 95 LEU A O 1
ATOM 708 N N . ILE A 1 96 ? 29.937 4.483 -31.846 1.00 91.19 96 ILE A N 1
ATOM 709 C CA . ILE A 1 96 ? 30.981 5.502 -31.686 1.00 91.19 96 ILE A CA 1
ATOM 710 C C . ILE A 1 96 ? 32.366 4.881 -31.889 1.00 91.19 96 ILE A C 1
ATOM 712 O O . ILE A 1 96 ? 33.173 5.425 -32.639 1.00 91.19 96 ILE A O 1
ATOM 716 N N . ASN A 1 97 ? 32.632 3.722 -31.283 1.00 89.44 97 ASN A N 1
ATOM 717 C CA . ASN A 1 97 ? 33.911 3.032 -31.444 1.00 89.44 97 ASN A CA 1
ATOM 718 C C . ASN A 1 97 ? 34.149 2.553 -32.883 1.00 89.44 97 ASN A C 1
ATOM 720 O O . ASN A 1 97 ? 35.264 2.678 -33.382 1.00 89.44 97 ASN A O 1
ATOM 724 N N . THR A 1 98 ? 33.127 2.039 -33.570 1.00 88.88 98 THR A N 1
ATOM 725 C CA . THR A 1 98 ? 33.253 1.614 -34.972 1.00 88.88 98 THR A CA 1
ATOM 726 C C . THR A 1 98 ? 33.540 2.795 -35.895 1.00 88.88 98 THR A C 1
ATOM 728 O O . THR A 1 98 ? 34.427 2.693 -36.736 1.00 88.88 98 THR A O 1
ATOM 731 N N . ILE A 1 99 ? 32.847 3.923 -35.718 1.00 89.56 99 ILE A N 1
ATOM 732 C CA . ILE A 1 99 ? 33.092 5.143 -36.500 1.00 89.56 99 ILE A CA 1
ATOM 733 C C . ILE A 1 99 ? 34.498 5.682 -36.226 1.00 89.56 99 ILE A C 1
ATOM 735 O O . ILE A 1 99 ? 35.221 6.009 -37.160 1.00 89.56 99 ILE A O 1
ATOM 739 N N . ASN A 1 100 ? 34.908 5.744 -34.958 1.00 89.12 100 ASN A N 1
ATOM 740 C CA . ASN A 1 100 ? 36.221 6.261 -34.585 1.00 89.12 100 ASN A CA 1
ATOM 741 C C . ASN A 1 100 ? 37.362 5.394 -35.142 1.00 89.12 100 ASN A C 1
ATOM 743 O O . ASN A 1 100 ? 38.374 5.924 -35.586 1.00 89.12 100 ASN A O 1
ATOM 747 N N . ASN A 1 101 ? 37.182 4.070 -35.176 1.00 84.25 101 ASN A N 1
ATOM 748 C CA . ASN A 1 101 ? 38.148 3.170 -35.802 1.00 84.25 101 ASN A CA 1
ATOM 749 C C . ASN A 1 101 ? 38.169 3.326 -37.331 1.00 84.25 101 ASN A C 1
ATOM 751 O O . ASN A 1 101 ? 39.248 3.389 -37.899 1.00 84.25 101 ASN A O 1
ATOM 755 N N . ALA A 1 102 ? 37.011 3.483 -37.980 1.00 80.62 102 ALA A N 1
ATOM 756 C CA . ALA A 1 102 ? 36.923 3.675 -39.432 1.00 80.62 102 ALA A CA 1
ATOM 757 C C . ALA A 1 102 ? 37.478 5.024 -39.933 1.00 80.62 102 ALA A C 1
ATOM 759 O O . ALA A 1 102 ? 37.773 5.152 -41.112 1.00 80.62 102 ALA A O 1
ATOM 760 N N . ILE A 1 103 ? 37.588 6.037 -39.065 1.00 79.94 103 ILE A N 1
ATOM 761 C CA . ILE A 1 103 ? 38.232 7.330 -39.376 1.00 79.94 103 ILE A CA 1
ATOM 762 C C . ILE A 1 103 ? 39.759 7.251 -39.204 1.00 79.94 103 ILE A C 1
ATOM 764 O O . ILE A 1 103 ? 40.489 8.120 -39.678 1.00 79.94 103 ILE A O 1
ATOM 768 N N . LYS A 1 104 ? 40.242 6.244 -38.467 1.00 67.88 104 LYS A N 1
ATOM 769 C CA . LYS A 1 104 ? 41.657 6.082 -38.128 1.00 67.88 104 LYS A CA 1
ATOM 770 C C . LYS A 1 104 ? 42.433 5.240 -39.152 1.00 67.88 104 LYS A C 1
ATOM 772 O O . LYS A 1 104 ? 43.662 5.285 -39.107 1.00 67.88 104 LYS A O 1
ATOM 777 N N . ASP A 1 105 ? 41.722 4.516 -40.018 1.00 51.38 105 ASP A N 1
ATOM 778 C CA . ASP A 1 105 ? 42.220 3.837 -41.227 1.00 51.38 105 ASP A CA 1
ATOM 779 C C . ASP A 1 105 ? 42.138 4.767 -42.453 1.00 51.38 105 ASP A C 1
ATOM 781 O O . ASP A 1 105 ? 43.045 4.690 -43.315 1.00 51.38 105 ASP A O 1
#

Sequence (105 aa):
MYKLDSGLFWFDTLAQVATYLGLLGTIWGLLGAFAGLAGLTGAAQQTALTDGIKKAIGTTALGLMTAIPLTLIKGWLLTRANKIISNIDEFSVKLINTINNAIKD